Protein AF-A0A7S2XAU2-F1 (afdb_monomer_lite)

Sequence (157 aa):
NLWVPSNKCKVCNLAECSGNPLGTSLAESERHHHRSYPCHNMYDSEKSETSEKLVTNGKRTSFSIRYGSGACGGSVNRDTVKFGEFTVERQHMGETTQEPGTVFQTANFDGILGLAFKSIAVGGYPPVFESIVGQHGGKSGFKPQFAFYLGKGGADG

InterPro domains:
  IPR001461 Aspartic peptidase A1 [PTHR47966] (1-152)
  IPR021109 Aspartic peptidase domain superfamily [G3DSA:2.40.70.10] (1-157)
  IPR021109 Aspartic peptidase domain superfamily [SSF50630] (1-154)
  IPR033121 Peptidase family A1 domain [PF00026] (1-152)
  IPR033121 Peptidase family A1 domain [PS51767] (1-157)

Secondary structure (DSSP, 8-state):
-EEEEBTT-TTTS-GGGS--SS-----GGGTTS---PPPPP-B-TTS-TT-EE-EETTEEPEEEEE-SSBEEEEEEEEEEEEETTEEEEEEEEEEEEE--BHHHHT-SSS-EE--S-GGGSGGGPPPHHHHHHHHHTTSTT--S-------TT----

Radius of gyration: 18.45 Å; chains: 1; bounding box: 58×32×45 Å

Structure (mmCIF, N/CA/C/O backbone):
data_AF-A0A7S2XAU2-F1
#
_entry.id   AF-A0A7S2XAU2-F1
#
loop_
_atom_site.group_PDB
_atom_site.id
_atom_site.type_symbol
_atom_site.label_atom_id
_atom_site.label_alt_id
_atom_site.label_comp_id
_atom_site.label_asym_id
_atom_site.label_entity_id
_atom_site.label_seq_id
_atom_site.pdbx_PDB_ins_code
_atom_site.Cartn_x
_atom_site.Cartn_y
_atom_site.Cartn_z
_atom_site.occupancy
_atom_site.B_iso_or_equiv
_atom_site.auth_seq_id
_atom_site.auth_comp_id
_atom_site.auth_asym_id
_atom_site.auth_atom_id
_atom_site.pdbx_PDB_model_num
ATOM 1 N N . ASN A 1 1 ? -3.440 -5.750 -2.692 1.00 96.38 1 ASN A N 1
ATOM 2 C CA . ASN A 1 1 ? -2.638 -5.038 -1.665 1.00 96.38 1 ASN A CA 1
ATOM 3 C C . ASN A 1 1 ? -2.285 -3.644 -2.161 1.00 96.38 1 ASN A C 1
ATOM 5 O O . ASN A 1 1 ? -2.228 -3.475 -3.370 1.00 96.38 1 ASN A O 1
ATOM 9 N N . LEU A 1 2 ? -2.035 -2.692 -1.259 1.00 98.00 2 LEU A N 1
ATOM 10 C CA . LEU A 1 2 ? -1.335 -1.435 -1.555 1.00 98.00 2 LEU A CA 1
ATOM 11 C C . LEU A 1 2 ? 0.149 -1.613 -1.215 1.00 98.00 2 LEU A C 1
ATOM 13 O O . LEU A 1 2 ? 0.445 -2.122 -0.132 1.00 98.00 2 LEU A O 1
ATOM 17 N N . TRP A 1 3 ? 1.060 -1.213 -2.097 1.00 97.25 3 TRP A N 1
ATOM 18 C CA . TRP A 1 3 ? 2.489 -1.132 -1.789 1.00 97.25 3 TRP A CA 1
ATOM 19 C C . TRP A 1 3 ? 3.171 -0.008 -2.569 1.00 97.25 3 TRP A C 1
ATOM 21 O O . TRP A 1 3 ? 2.731 0.336 -3.664 1.00 97.25 3 TRP A O 1
ATOM 31 N N . VAL A 1 4 ? 4.235 0.536 -1.981 1.00 96.25 4 VAL A N 1
ATOM 32 C CA . VAL A 1 4 ? 5.085 1.598 -2.540 1.00 96.25 4 VAL A CA 1
ATOM 33 C C . VAL A 1 4 ? 6.548 1.364 -2.134 1.00 96.25 4 VAL A C 1
ATOM 35 O O . VAL A 1 4 ? 6.791 0.725 -1.095 1.00 96.25 4 VAL A O 1
ATOM 38 N N . PRO A 1 5 ? 7.511 1.889 -2.906 1.00 94.31 5 PRO A N 1
ATOM 39 C CA . PRO A 1 5 ? 8.926 1.705 -2.654 1.00 94.31 5 PRO A CA 1
ATOM 40 C C . PRO A 1 5 ? 9.401 2.528 -1.469 1.00 94.31 5 PRO A C 1
ATOM 42 O O . PRO A 1 5 ? 8.927 3.630 -1.212 1.00 94.31 5 PRO A O 1
ATOM 45 N N . SER A 1 6 ? 10.285 1.935 -0.669 1.00 94.19 6 SER A N 1
ATOM 46 C CA . SER A 1 6 ? 10.821 2.538 0.551 1.00 94.19 6 SER A CA 1
ATOM 47 C C . SER A 1 6 ? 12.094 3.321 0.273 1.00 94.19 6 SER A C 1
ATOM 49 O O . SER A 1 6 ? 12.962 2.857 -0.468 1.00 94.19 6 SER A O 1
ATOM 51 N N . ASN A 1 7 ? 12.314 4.406 1.015 1.00 90.88 7 ASN A N 1
ATOM 52 C CA . ASN A 1 7 ? 13.620 5.071 1.088 1.00 90.88 7 ASN A CA 1
ATOM 53 C C . ASN A 1 7 ? 14.733 4.158 1.646 1.00 90.88 7 ASN A C 1
ATOM 55 O O . ASN A 1 7 ? 15.918 4.430 1.467 1.00 90.88 7 ASN A O 1
ATOM 59 N N . LYS A 1 8 ? 14.366 3.048 2.299 1.00 90.00 8 LYS A N 1
ATOM 60 C CA . LYS A 1 8 ? 15.290 2.008 2.772 1.00 90.00 8 LYS A CA 1
ATOM 61 C C . LYS A 1 8 ? 15.681 1.028 1.662 1.00 90.00 8 LYS A C 1
ATOM 63 O O . LYS A 1 8 ? 16.568 0.198 1.878 1.00 90.00 8 LYS A O 1
ATOM 68 N N . CYS A 1 9 ? 15.038 1.081 0.492 1.00 84.31 9 CYS A N 1
ATOM 69 C CA . CYS A 1 9 ? 15.397 0.230 -0.630 1.00 84.31 9 CYS A CA 1
ATOM 70 C C . CYS A 1 9 ? 16.594 0.792 -1.402 1.00 84.31 9 CYS A C 1
ATOM 72 O O . CYS A 1 9 ? 16.466 1.693 -2.224 1.00 84.31 9 CYS A O 1
ATOM 74 N N . LYS A 1 10 ? 17.769 0.197 -1.192 1.00 72.75 10 LYS A N 1
ATOM 75 C CA . LYS A 1 10 ? 19.016 0.630 -1.848 1.00 72.75 10 LYS A CA 1
ATOM 76 C C . LYS A 1 10 ? 19.112 0.275 -3.336 1.00 72.75 10 LYS A C 1
ATOM 78 O O . LYS A 1 10 ? 20.006 0.771 -4.005 1.00 72.75 10 LYS A O 1
ATOM 83 N N . VAL A 1 11 ? 18.253 -0.623 -3.818 1.00 71.06 11 VAL A N 1
ATOM 84 C CA . VAL A 1 11 ? 18.307 -1.178 -5.184 1.00 71.06 11 VAL A CA 1
ATOM 85 C C . VAL A 1 11 ? 17.008 -0.990 -5.974 1.00 71.06 11 VAL A C 1
ATOM 87 O O . VAL A 1 11 ? 16.964 -1.369 -7.138 1.00 71.06 11 VAL A O 1
ATOM 90 N N . CYS A 1 12 ? 15.957 -0.434 -5.356 1.00 68.94 12 CYS A N 1
ATOM 91 C CA . CYS A 1 12 ? 14.689 -0.127 -6.034 1.00 68.94 12 CYS A CA 1
ATOM 92 C C . CYS A 1 12 ? 14.740 1.244 -6.719 1.00 68.94 12 CYS A C 1
ATOM 94 O O . CYS A 1 12 ? 14.023 1.458 -7.684 1.00 68.94 12 CYS A O 1
ATOM 96 N N . ASN A 1 13 ? 15.598 2.162 -6.247 1.00 64.56 13 ASN A N 1
ATOM 97 C CA . ASN A 1 13 ? 15.956 3.360 -7.004 1.00 64.56 13 ASN A CA 1
ATOM 98 C C . ASN A 1 13 ? 17.302 3.134 -7.679 1.00 64.56 13 ASN A C 1
ATOM 100 O O . ASN A 1 13 ? 18.243 2.657 -7.038 1.00 64.56 13 ASN A O 1
ATOM 104 N N . LEU A 1 14 ? 17.413 3.509 -8.948 1.00 61.03 14 LEU A N 1
ATOM 105 C CA . LEU A 1 14 ? 18.707 3.526 -9.611 1.00 61.03 14 LEU A CA 1
ATOM 106 C C . LEU A 1 14 ? 19.551 4.676 -9.052 1.00 61.03 14 LEU A C 1
ATOM 108 O O . LEU A 1 14 ? 19.040 5.742 -8.706 1.00 61.03 14 LEU A O 1
ATOM 112 N N . ALA A 1 15 ? 20.859 4.442 -8.938 1.00 49.53 15 ALA A N 1
ATOM 113 C CA . ALA A 1 15 ? 21.809 5.345 -8.282 1.00 49.53 15 ALA A CA 1
ATOM 114 C C . ALA A 1 15 ? 21.869 6.762 -8.896 1.00 49.53 15 ALA A C 1
ATOM 116 O O . ALA A 1 15 ? 22.382 7.682 -8.268 1.00 49.53 15 ALA A O 1
ATOM 117 N N . GLU A 1 16 ? 21.324 6.956 -10.097 1.00 48.50 16 GLU A N 1
ATOM 118 C CA . GLU A 1 16 ? 21.288 8.242 -10.803 1.00 48.50 16 GLU A CA 1
ATOM 119 C C . GLU A 1 16 ? 20.183 9.192 -10.296 1.00 48.50 16 GLU A C 1
ATOM 121 O O . GLU A 1 16 ? 20.184 10.372 -10.636 1.00 48.50 16 GLU A O 1
ATOM 126 N N . CYS A 1 17 ? 19.270 8.723 -9.436 1.00 54.59 17 CYS A N 1
ATOM 127 C CA . CYS A 1 17 ? 18.163 9.529 -8.905 1.00 54.59 17 CYS A CA 1
ATOM 128 C C . CYS A 1 17 ? 18.541 10.398 -7.695 1.00 54.59 17 CYS A C 1
ATOM 130 O O . CYS A 1 17 ? 17.812 11.323 -7.331 1.00 54.59 17 CYS A O 1
ATOM 132 N N . SER A 1 18 ? 19.690 10.133 -7.064 1.00 47.44 18 SER A N 1
ATOM 133 C CA . SER A 1 18 ? 20.282 11.037 -6.078 1.00 47.44 18 SER A CA 1
ATOM 134 C C . SER A 1 18 ? 21.042 12.131 -6.818 1.00 47.44 18 SER A C 1
ATOM 136 O O . SER A 1 18 ? 22.197 11.937 -7.191 1.00 47.44 18 SER A O 1
ATOM 138 N N . GLY A 1 19 ? 20.377 13.262 -7.060 1.00 41.97 19 GLY A N 1
ATOM 139 C CA . GLY A 1 19 ? 20.971 14.418 -7.721 1.00 41.97 19 GLY A CA 1
ATOM 140 C C . GLY A 1 19 ? 22.356 14.745 -7.163 1.00 41.97 19 GLY A C 1
ATOM 141 O O . GLY A 1 19 ? 22.500 15.106 -5.997 1.00 41.97 19 GLY A O 1
ATOM 142 N N . ASN A 1 20 ? 23.372 14.631 -8.012 1.00 33.44 20 ASN A N 1
ATOM 143 C CA . ASN A 1 20 ? 24.651 15.278 -7.785 1.00 33.44 20 ASN A CA 1
ATOM 144 C C . ASN A 1 20 ? 24.513 16.711 -8.340 1.00 33.44 20 ASN A C 1
ATOM 146 O O . ASN A 1 20 ? 24.309 16.853 -9.546 1.00 33.44 20 ASN A O 1
ATOM 150 N N . PRO A 1 21 ? 24.588 17.786 -7.527 1.00 37.44 21 PRO A N 1
ATO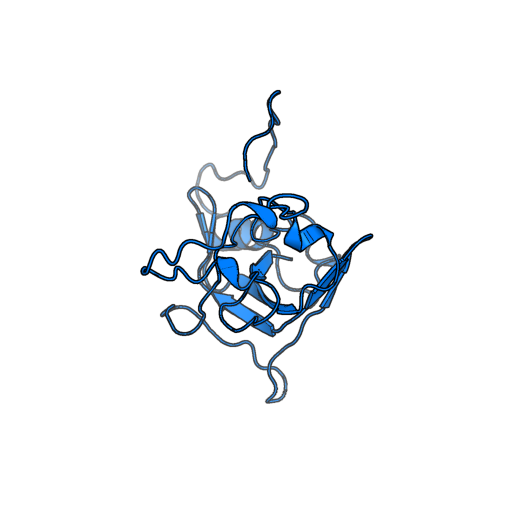M 151 C CA . PRO A 1 21 ? 24.487 19.163 -8.027 1.00 37.44 21 PRO A CA 1
ATOM 152 C C . PRO A 1 21 ? 25.739 19.625 -8.786 1.00 37.44 21 PRO A C 1
ATOM 154 O O . PRO A 1 21 ? 25.807 20.765 -9.236 1.00 37.44 21 PRO A O 1
ATOM 157 N N . LEU A 1 22 ? 26.757 18.775 -8.905 1.00 33.75 22 LEU A N 1
ATOM 158 C CA . LEU A 1 22 ? 27.991 19.087 -9.605 1.00 33.75 22 LEU A CA 1
ATOM 159 C C . LEU A 1 22 ? 27.968 18.405 -10.964 1.00 33.75 22 LEU A C 1
ATOM 161 O O . LEU A 1 22 ? 28.216 17.208 -11.084 1.00 33.75 22 LEU A O 1
ATOM 165 N N . GLY A 1 23 ? 27.675 19.205 -11.989 1.00 40.66 23 GLY A N 1
ATOM 166 C CA . GLY A 1 23 ? 27.949 18.846 -13.367 1.00 40.66 23 GLY A CA 1
ATOM 167 C C . GLY A 1 23 ? 29.427 18.507 -13.523 1.00 40.66 23 GLY A C 1
ATOM 168 O O . GLY A 1 23 ? 30.269 19.383 -13.692 1.00 40.66 23 GLY A O 1
ATOM 169 N N . THR A 1 24 ? 29.744 17.222 -13.483 1.00 32.88 24 THR A N 1
ATOM 170 C CA . THR A 1 24 ? 30.962 16.693 -14.077 1.00 32.88 24 THR A CA 1
ATOM 171 C C . THR A 1 24 ? 30.558 16.064 -15.394 1.00 32.88 24 THR A C 1
ATOM 173 O O . THR A 1 24 ? 29.922 15.014 -15.432 1.00 32.88 24 THR A O 1
ATOM 176 N N . SER A 1 25 ? 30.903 16.772 -16.467 1.00 40.25 25 SER A N 1
ATOM 177 C CA . SER A 1 25 ? 30.959 16.271 -17.834 1.00 40.25 25 SER A CA 1
ATOM 178 C C . SER A 1 25 ? 31.616 14.885 -17.833 1.00 40.25 25 SER A C 1
ATOM 180 O O . SER A 1 25 ? 32.827 14.776 -17.625 1.00 40.25 25 SER A O 1
ATOM 182 N N . LEU A 1 26 ? 30.831 13.836 -18.062 1.00 40.91 26 LEU A N 1
ATOM 183 C CA . LEU A 1 26 ? 31.365 12.580 -18.570 1.00 40.91 26 LEU A CA 1
ATOM 184 C C . LEU A 1 26 ? 31.447 12.698 -20.091 1.00 40.91 26 LEU A C 1
ATOM 186 O O . LEU A 1 26 ? 30.556 13.258 -20.735 1.00 40.91 26 LEU A O 1
ATOM 190 N N . ALA A 1 27 ? 32.577 12.253 -20.633 1.00 39.09 27 ALA A N 1
ATOM 191 C CA . ALA A 1 27 ? 32.945 12.429 -22.026 1.00 39.09 27 ALA A CA 1
ATOM 192 C C . ALA A 1 27 ? 31.882 11.850 -22.973 1.00 39.09 27 ALA A C 1
ATOM 194 O O . ALA A 1 27 ? 31.306 10.788 -22.744 1.00 39.09 27 ALA A O 1
ATOM 195 N N . GLU A 1 28 ? 31.660 12.549 -24.083 1.00 43.41 28 GLU A N 1
ATOM 196 C CA . GLU A 1 28 ? 30.625 12.273 -25.083 1.00 43.41 28 GLU A CA 1
ATOM 197 C C . GLU A 1 28 ? 30.683 10.878 -25.742 1.00 43.41 28 GLU A C 1
ATOM 199 O O . GLU A 1 28 ? 29.751 10.514 -26.465 1.00 43.41 28 GLU A O 1
ATOM 204 N N . SER A 1 29 ? 31.733 10.088 -25.490 1.00 40.00 29 SER A N 1
ATOM 205 C CA . SER A 1 29 ? 31.977 8.777 -26.100 1.00 40.00 29 SER A CA 1
ATOM 206 C C . SER A 1 29 ? 31.266 7.592 -25.433 1.00 40.00 29 SER A C 1
ATOM 208 O O . SER A 1 29 ? 31.286 6.506 -26.003 1.00 40.00 29 SER A O 1
ATOM 210 N N . GLU A 1 30 ? 30.614 7.757 -24.275 1.00 43.00 30 GLU A N 1
ATOM 211 C CA . GLU A 1 30 ? 29.902 6.655 -23.582 1.00 43.00 30 GLU A CA 1
ATOM 212 C C . GLU A 1 30 ? 28.373 6.652 -23.814 1.00 43.00 30 GLU A C 1
ATOM 214 O O . GLU A 1 30 ? 27.639 5.813 -23.293 1.00 43.00 30 GLU A O 1
ATOM 219 N N . ARG A 1 31 ? 27.859 7.550 -24.666 1.00 46.06 31 ARG A N 1
ATOM 220 C CA . ARG A 1 31 ? 26.416 7.783 -24.894 1.00 46.06 31 ARG A CA 1
ATOM 221 C C . ARG A 1 31 ? 25.678 6.713 -25.717 1.00 46.06 31 ARG A C 1
ATOM 223 O O . ARG A 1 31 ? 24.693 7.043 -26.377 1.00 46.06 31 ARG A O 1
ATOM 230 N N . HIS A 1 32 ? 26.110 5.451 -25.739 1.00 35.88 32 HIS A N 1
ATOM 231 C CA . HIS A 1 32 ? 25.458 4.452 -26.598 1.00 35.88 32 HIS A CA 1
ATOM 232 C C . HIS A 1 32 ? 24.515 3.452 -25.941 1.00 35.88 32 HIS A C 1
ATOM 234 O O . HIS A 1 32 ? 23.703 2.931 -26.693 1.00 35.88 32 HIS A O 1
ATOM 240 N N . HIS A 1 33 ? 24.456 3.263 -24.616 1.00 39.66 33 HIS A N 1
ATOM 241 C CA . HIS A 1 33 ? 23.498 2.315 -23.997 1.00 39.66 33 HIS A CA 1
ATOM 242 C C . HIS A 1 33 ? 22.885 2.773 -22.648 1.00 39.66 33 HIS A C 1
ATOM 244 O O . HIS A 1 33 ? 22.460 1.940 -21.851 1.00 39.66 33 HIS A O 1
ATOM 250 N N . HIS A 1 34 ? 22.762 4.076 -22.374 1.00 43.84 34 HIS A N 1
ATOM 251 C CA . HIS A 1 34 ? 22.042 4.537 -21.176 1.00 43.84 34 HIS A CA 1
ATOM 252 C C . HIS A 1 34 ? 20.536 4.633 -21.449 1.00 43.84 34 HIS A C 1
ATOM 254 O O . HIS A 1 34 ? 20.023 5.663 -21.884 1.00 43.84 34 HIS A O 1
ATOM 260 N N . ARG A 1 35 ? 19.804 3.542 -21.190 1.00 46.53 35 ARG A N 1
ATOM 261 C CA . ARG A 1 35 ? 18.364 3.640 -20.916 1.00 46.53 35 ARG A CA 1
ATOM 262 C C . ARG A 1 35 ? 18.225 4.465 -19.636 1.00 46.53 35 ARG A C 1
ATOM 264 O O . ARG A 1 35 ? 18.537 3.964 -18.562 1.00 46.53 35 ARG A O 1
ATOM 271 N N . SER A 1 36 ? 17.815 5.725 -19.760 1.00 58.88 36 SER A N 1
ATOM 272 C CA . SER A 1 36 ? 17.402 6.522 -18.606 1.00 58.88 36 SER A CA 1
ATOM 273 C C . SER A 1 36 ? 16.124 5.889 -18.066 1.00 58.88 36 SER A C 1
ATOM 275 O O . SER A 1 36 ? 15.105 5.841 -18.755 1.00 58.88 36 SER A O 1
ATOM 277 N N . TYR A 1 37 ? 16.227 5.284 -16.892 1.00 65.88 37 TYR A N 1
ATOM 278 C CA . TYR A 1 37 ? 15.089 4.723 -16.182 1.00 65.88 37 TYR A CA 1
ATOM 279 C C . TYR A 1 37 ? 14.422 5.828 -15.348 1.00 65.88 37 TYR A C 1
ATOM 281 O O . TYR A 1 37 ? 15.124 6.726 -14.872 1.00 65.88 37 TYR A O 1
ATOM 289 N N . PRO A 1 38 ? 13.094 5.790 -15.171 1.00 71.12 38 PRO A N 1
ATOM 290 C CA . PRO A 1 38 ? 12.390 6.762 -14.345 1.00 71.12 38 PRO A CA 1
ATOM 291 C C . PRO A 1 38 ? 12.817 6.656 -12.874 1.00 71.12 38 PRO A C 1
ATOM 293 O O . PRO A 1 38 ? 13.104 5.576 -12.360 1.00 71.12 38 PRO A O 1
ATOM 296 N N . CYS A 1 39 ? 12.865 7.802 -12.197 1.00 80.88 39 CYS A N 1
ATOM 297 C CA . CYS A 1 39 ? 13.108 7.862 -10.761 1.00 80.88 39 CYS A CA 1
ATOM 298 C C . CYS A 1 39 ? 11.799 7.705 -9.999 1.00 80.88 39 CYS A C 1
ATOM 300 O O . CYS A 1 39 ? 10.847 8.437 -10.264 1.00 80.88 39 CYS A O 1
ATOM 302 N N . HIS A 1 40 ? 11.789 6.811 -9.014 1.00 84.31 40 HIS A N 1
ATOM 303 C CA . HIS A 1 40 ? 10.603 6.555 -8.205 1.00 84.31 40 HIS A CA 1
ATOM 304 C C . HIS A 1 40 ? 10.537 7.433 -6.957 1.00 84.31 40 HIS A C 1
ATOM 306 O O . HIS A 1 40 ? 11.556 7.697 -6.302 1.00 84.31 40 HIS A O 1
ATOM 312 N N . ASN A 1 41 ? 9.322 7.824 -6.577 1.00 89.75 41 ASN A N 1
ATOM 313 C CA . ASN A 1 41 ? 9.058 8.424 -5.276 1.00 89.75 41 ASN A CA 1
ATOM 314 C C . ASN A 1 41 ? 9.127 7.362 -4.183 1.00 89.75 41 ASN A C 1
ATOM 316 O O . ASN A 1 41 ? 8.450 6.339 -4.234 1.00 89.75 41 ASN A O 1
ATOM 320 N N . MET A 1 42 ? 9.915 7.647 -3.149 1.00 92.00 42 MET A N 1
ATOM 321 C CA . MET A 1 42 ? 10.191 6.706 -2.071 1.00 92.00 42 MET A CA 1
ATOM 322 C C . MET A 1 42 ? 9.466 7.103 -0.785 1.00 92.00 42 MET A C 1
ATOM 324 O O . MET A 1 42 ? 9.652 8.204 -0.265 1.00 92.00 42 MET A O 1
ATOM 328 N N . TYR A 1 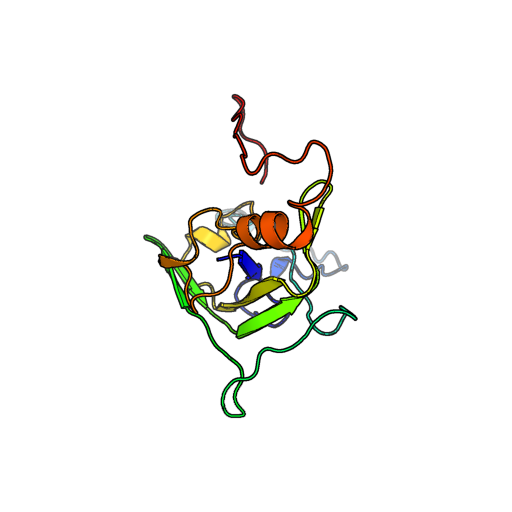43 ? 8.677 6.184 -0.236 1.00 95.69 43 TYR A N 1
ATOM 329 C CA . TYR A 1 43 ? 8.030 6.327 1.060 1.00 95.69 43 TYR A CA 1
ATOM 330 C C . TYR A 1 43 ? 9.058 6.274 2.194 1.00 95.69 43 TYR A C 1
ATOM 332 O O . TYR A 1 43 ? 9.869 5.349 2.285 1.00 95.69 43 TYR A O 1
ATOM 340 N N . ASP A 1 44 ? 8.990 7.265 3.081 1.00 95.06 44 ASP A N 1
ATOM 341 C CA . ASP A 1 44 ? 9.807 7.370 4.284 1.00 95.06 44 ASP A CA 1
ATOM 342 C C . ASP A 1 44 ? 8.908 7.308 5.521 1.00 95.06 44 ASP A C 1
ATOM 344 O O . ASP A 1 44 ? 8.325 8.306 5.951 1.00 95.06 44 ASP A O 1
ATOM 348 N N . SER A 1 45 ? 8.808 6.112 6.102 1.00 94.62 45 SER A N 1
ATOM 349 C CA . SER A 1 45 ? 7.962 5.861 7.270 1.00 94.62 45 SER A CA 1
ATOM 350 C C . SER A 1 45 ? 8.325 6.707 8.493 1.00 94.62 45 SER A C 1
ATOM 352 O O . SER A 1 45 ? 7.530 6.774 9.421 1.00 94.62 45 SER A O 1
ATOM 354 N N . GLU A 1 46 ? 9.551 7.237 8.558 1.00 95.31 46 GLU A N 1
ATOM 355 C CA . GLU A 1 46 ? 10.061 7.989 9.713 1.00 95.31 46 GLU A CA 1
ATOM 356 C C . GLU A 1 46 ? 9.670 9.470 9.656 1.00 95.31 46 GLU A C 1
ATOM 358 O O . GLU A 1 46 ? 9.716 10.153 10.675 1.00 95.31 46 GLU A O 1
ATOM 363 N N . LYS A 1 47 ? 9.232 9.953 8.486 1.00 97.12 47 LYS A N 1
ATOM 364 C CA . LYS A 1 47 ? 8.721 11.319 8.289 1.00 97.12 47 LYS A CA 1
ATOM 365 C C . LYS A 1 47 ? 7.207 11.441 8.461 1.00 97.12 47 LYS A C 1
ATOM 367 O O . LYS A 1 47 ? 6.691 12.553 8.437 1.00 97.12 47 LYS A O 1
ATOM 372 N N . SER A 1 48 ? 6.496 10.324 8.590 1.00 97.62 48 SER A N 1
ATOM 373 C CA . SER A 1 48 ? 5.044 10.309 8.769 1.00 97.62 48 SER A CA 1
ATOM 374 C C . SER A 1 48 ? 4.685 10.187 10.246 1.00 97.62 48 SER A C 1
ATOM 376 O O . SER A 1 48 ? 5.060 9.222 10.909 1.00 97.62 48 SER A O 1
ATOM 378 N N . GLU A 1 49 ? 3.910 11.145 10.749 1.00 98.06 49 GLU A N 1
ATOM 379 C CA . GLU A 1 49 ? 3.409 11.142 12.128 1.00 98.06 49 GLU A CA 1
ATOM 380 C C . GLU A 1 49 ? 2.331 10.069 12.364 1.00 98.06 49 GLU A C 1
ATOM 382 O O . GLU A 1 49 ? 2.131 9.633 13.496 1.00 98.06 49 GLU A O 1
ATOM 387 N N . THR A 1 50 ? 1.646 9.614 11.306 1.00 98.31 50 THR A N 1
ATOM 388 C CA . THR A 1 50 ? 0.584 8.594 11.390 1.00 98.31 50 THR A CA 1
ATOM 389 C C . THR A 1 50 ? 1.062 7.178 11.068 1.00 98.31 50 THR A C 1
ATOM 391 O O . THR A 1 50 ? 0.279 6.227 11.150 1.00 98.31 50 THR A O 1
ATOM 394 N N . SER A 1 51 ? 2.343 7.027 10.729 1.00 97.75 51 SER A N 1
ATOM 395 C CA . SER A 1 51 ? 2.968 5.747 10.411 1.00 97.75 51 SER A CA 1
ATOM 396 C C . SER A 1 51 ? 3.091 4.855 11.645 1.00 97.75 51 SER A C 1
ATOM 398 O O . SER A 1 51 ? 3.668 5.215 12.670 1.00 97.75 51 SER A O 1
ATOM 400 N N . GLU A 1 52 ? 2.589 3.629 11.524 1.00 97.88 52 GLU A N 1
ATOM 401 C CA . GLU A 1 52 ? 2.691 2.577 12.525 1.00 97.88 52 GLU A CA 1
ATOM 402 C C . GLU A 1 52 ? 3.327 1.329 11.904 1.00 97.88 52 GLU A C 1
ATOM 404 O O . GLU A 1 52 ? 2.798 0.692 10.985 1.00 97.88 52 GLU A O 1
ATOM 409 N N . LYS A 1 53 ? 4.464 0.913 12.466 1.00 97.06 53 LYS A N 1
ATOM 410 C CA . LYS A 1 53 ? 5.113 -0.351 12.115 1.00 97.06 53 LYS A CA 1
ATOM 411 C C . LYS A 1 53 ? 4.246 -1.516 12.592 1.00 97.06 53 LYS A C 1
ATOM 413 O O . LYS A 1 53 ? 4.155 -1.771 13.788 1.00 97.06 53 LYS A O 1
ATOM 418 N N . LEU A 1 54 ? 3.691 -2.304 11.670 1.00 96.94 54 LEU A N 1
ATOM 419 C CA . LEU A 1 54 ? 2.977 -3.524 12.041 1.00 96.94 54 LEU A CA 1
ATOM 420 C C . LEU A 1 54 ? 3.939 -4.593 12.588 1.00 96.94 54 LEU A C 1
ATOM 422 O O . LEU A 1 54 ? 4.843 -5.071 11.887 1.00 96.94 54 LEU A O 1
ATOM 426 N N . VAL A 1 55 ? 3.723 -4.987 13.841 1.00 96.12 55 VAL A N 1
ATOM 427 C CA . VAL A 1 55 ? 4.494 -6.011 14.552 1.00 96.12 55 VAL A CA 1
ATOM 428 C C . VAL A 1 55 ? 3.557 -7.137 14.973 1.00 96.12 55 VAL A C 1
ATOM 430 O O . VAL A 1 55 ? 2.541 -6.895 15.614 1.00 96.12 55 VAL A O 1
ATOM 433 N N . THR A 1 56 ? 3.916 -8.371 14.630 1.00 92.38 56 THR A N 1
ATOM 434 C CA . THR A 1 56 ? 3.185 -9.581 15.024 1.00 92.38 56 THR A CA 1
ATOM 435 C C . THR A 1 56 ? 4.152 -10.494 15.767 1.00 92.38 56 THR A C 1
ATOM 437 O O . THR A 1 56 ? 5.252 -10.748 15.277 1.00 92.38 56 THR A O 1
ATOM 440 N N . ASN A 1 57 ? 3.778 -10.970 16.959 1.00 93.56 57 ASN A N 1
ATOM 441 C CA . ASN A 1 57 ? 4.625 -11.832 17.799 1.00 93.56 57 ASN A CA 1
ATOM 442 C C . ASN A 1 57 ? 6.043 -11.261 18.021 1.00 93.56 57 ASN A C 1
ATOM 444 O O . ASN A 1 57 ? 7.042 -11.971 17.909 1.00 93.56 57 ASN A O 1
ATOM 448 N N . GLY A 1 58 ? 6.134 -9.950 18.269 1.00 94.06 58 GLY A N 1
ATOM 449 C CA . GLY A 1 58 ? 7.401 -9.253 18.517 1.00 94.06 58 GLY A CA 1
ATOM 450 C C . GLY A 1 58 ? 8.296 -9.050 17.287 1.00 94.06 58 GLY A C 1
ATOM 451 O O . GLY A 1 58 ? 9.425 -8.593 17.439 1.00 94.06 58 GLY A O 1
ATOM 452 N N . LYS A 1 59 ? 7.831 -9.364 16.069 1.00 95.06 59 LYS A N 1
ATOM 453 C CA . LYS A 1 59 ? 8.604 -9.200 14.825 1.00 95.06 59 LYS A CA 1
ATOM 454 C C . LYS A 1 59 ? 7.891 -8.312 13.812 1.00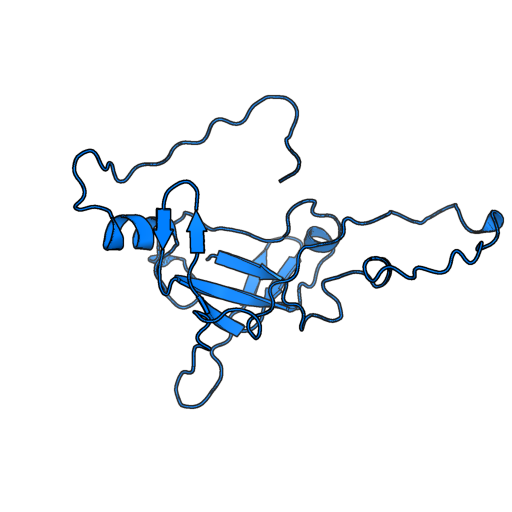 95.06 59 LYS A C 1
ATOM 456 O O . LYS A 1 59 ? 6.663 -8.288 13.748 1.00 95.06 59 LYS A O 1
ATOM 461 N N . ARG A 1 60 ? 8.667 -7.601 12.985 1.00 95.25 60 ARG A N 1
ATOM 462 C CA . ARG A 1 60 ? 8.131 -6.846 11.842 1.00 95.25 60 ARG A CA 1
ATOM 463 C C . ARG A 1 60 ? 7.384 -7.792 10.911 1.00 95.25 60 ARG A C 1
ATOM 465 O O . ARG A 1 60 ? 7.911 -8.833 10.528 1.00 95.25 60 ARG A O 1
ATOM 472 N N . THR A 1 61 ? 6.158 -7.419 10.567 1.00 97.38 61 THR A N 1
ATOM 473 C CA . THR A 1 61 ? 5.334 -8.209 9.652 1.00 97.38 61 THR A CA 1
ATOM 474 C C . THR A 1 61 ? 5.858 -8.012 8.237 1.00 97.38 61 THR A C 1
ATOM 476 O O . THR A 1 61 ? 5.934 -6.875 7.775 1.00 97.38 61 THR A O 1
ATOM 479 N N . SER A 1 62 ? 6.238 -9.093 7.561 1.00 96.00 62 SER A N 1
ATOM 480 C CA . SER A 1 62 ? 6.720 -9.056 6.181 1.00 96.00 62 SER A CA 1
ATOM 481 C C . SER A 1 62 ? 5.615 -9.392 5.184 1.00 96.00 62 SER A C 1
ATOM 483 O O . SER A 1 62 ? 4.596 -9.991 5.527 1.00 96.00 62 SER A O 1
ATOM 485 N N . PHE A 1 63 ? 5.828 -9.008 3.929 1.00 95.88 63 PHE A N 1
ATOM 486 C CA . PHE A 1 63 ? 5.008 -9.448 2.805 1.00 95.88 63 PHE A CA 1
ATOM 487 C C . PHE A 1 63 ? 5.894 -9.728 1.588 1.00 95.88 63 PHE A C 1
ATOM 489 O O . PHE A 1 63 ? 6.998 -9.193 1.467 1.00 95.88 63 PHE A O 1
ATOM 496 N N . SER A 1 64 ? 5.396 -10.568 0.685 1.00 96.00 64 SER A N 1
ATOM 497 C CA . SER A 1 64 ? 6.006 -10.822 -0.617 1.00 96.00 64 SER A CA 1
ATOM 498 C C . SER A 1 64 ? 4.907 -11.109 -1.631 1.00 96.00 64 SER A C 1
ATOM 500 O O . SER A 1 64 ? 3.970 -11.853 -1.337 1.00 96.00 64 SER A O 1
ATOM 502 N N . ILE A 1 65 ? 5.006 -10.498 -2.808 1.00 94.75 65 ILE A N 1
ATOM 503 C CA . ILE A 1 65 ? 4.074 -10.680 -3.919 1.00 94.75 65 ILE A CA 1
ATOM 504 C C . ILE A 1 65 ? 4.891 -10.992 -5.166 1.00 94.75 65 ILE A C 1
ATOM 506 O O . ILE A 1 65 ? 5.834 -10.273 -5.492 1.00 94.75 65 ILE A O 1
ATOM 510 N N . ARG A 1 66 ? 4.516 -12.058 -5.875 1.00 92.88 66 ARG A N 1
ATOM 511 C CA . ARG A 1 66 ? 5.089 -12.408 -7.176 1.00 92.88 66 ARG A CA 1
ATOM 512 C C . ARG A 1 66 ? 4.160 -11.944 -8.289 1.00 92.88 66 ARG A C 1
ATOM 514 O O . ARG A 1 66 ? 2.975 -12.263 -8.282 1.00 92.88 66 ARG A O 1
ATOM 521 N N . TYR A 1 67 ? 4.734 -11.236 -9.245 1.00 86.81 67 TYR A N 1
ATOM 522 C CA . TYR A 1 67 ? 4.148 -10.887 -10.532 1.00 86.81 67 TYR A CA 1
ATOM 523 C C . TYR A 1 67 ? 4.855 -11.702 -11.623 1.00 86.81 67 TYR A C 1
ATOM 525 O O . TYR A 1 67 ? 5.869 -12.347 -11.365 1.00 86.81 67 TYR A O 1
ATOM 533 N N . GLY A 1 68 ? 4.323 -11.715 -12.847 1.00 85.62 68 GLY A N 1
ATOM 534 C CA . GLY A 1 68 ? 4.882 -12.548 -13.921 1.00 85.62 68 GLY A CA 1
ATOM 535 C C . GLY A 1 68 ? 6.380 -12.309 -14.154 1.00 85.62 68 GLY A C 1
ATOM 536 O O . GLY A 1 68 ? 7.176 -13.238 -14.067 1.00 85.62 68 GLY A O 1
ATOM 537 N N . SER A 1 69 ? 6.767 -11.056 -14.401 1.00 81.19 69 SER A N 1
ATOM 538 C CA . SER A 1 69 ? 8.143 -10.646 -14.729 1.00 81.19 69 SER A CA 1
ATOM 539 C C . SER A 1 69 ? 8.918 -10.017 -13.562 1.00 81.19 69 SER A C 1
ATOM 541 O O . SER A 1 69 ? 10.032 -9.528 -13.753 1.00 81.19 69 SER A O 1
ATOM 543 N N . GLY A 1 70 ? 8.355 -10.014 -12.354 1.00 86.44 70 GLY A N 1
ATOM 544 C CA . GLY A 1 70 ? 8.985 -9.398 -11.189 1.00 86.44 70 GLY A CA 1
ATOM 545 C C . GLY A 1 70 ? 8.313 -9.784 -9.882 1.00 86.44 70 GLY A C 1
ATOM 546 O O . GLY A 1 70 ? 7.320 -10.500 -9.854 1.00 86.44 70 GLY A O 1
ATOM 547 N N . ALA A 1 71 ? 8.843 -9.318 -8.767 1.00 90.62 71 ALA A N 1
ATOM 548 C CA . ALA A 1 71 ? 8.218 -9.474 -7.463 1.00 90.62 71 ALA A CA 1
ATOM 549 C C . ALA A 1 71 ? 8.483 -8.234 -6.621 1.00 90.62 71 ALA A C 1
ATOM 551 O O . ALA A 1 71 ? 9.411 -7.485 -6.899 1.00 90.62 71 ALA A O 1
ATOM 552 N N . CYS A 1 72 ? 7.679 -8.034 -5.585 1.00 92.75 72 CYS A N 1
ATOM 553 C CA . CYS A 1 72 ? 7.951 -7.030 -4.570 1.00 92.75 72 CYS A CA 1
ATOM 554 C C . CYS A 1 72 ? 7.884 -7.660 -3.178 1.00 92.75 72 CYS A C 1
ATOM 556 O O . CYS A 1 72 ? 7.162 -8.636 -2.939 1.00 92.75 72 CYS A O 1
ATOM 558 N N . GLY A 1 73 ? 8.675 -7.135 -2.253 1.00 95.00 73 GLY A N 1
ATOM 559 C CA . GLY A 1 73 ? 8.732 -7.628 -0.888 1.00 95.00 73 GLY A CA 1
ATOM 560 C C . GLY A 1 73 ? 9.316 -6.605 0.069 1.00 95.00 73 GLY A C 1
ATOM 561 O O . GLY A 1 73 ? 10.079 -5.716 -0.309 1.00 95.00 73 GLY A O 1
ATOM 562 N N . GLY A 1 74 ? 8.938 -6.736 1.333 1.00 95.50 74 GLY A N 1
ATOM 563 C CA . GLY A 1 74 ? 9.348 -5.804 2.370 1.00 95.50 74 GLY A CA 1
ATOM 564 C C . GLY A 1 74 ? 8.547 -6.000 3.644 1.00 95.50 74 GLY A C 1
ATOM 565 O O . GLY A 1 74 ? 8.234 -7.130 4.028 1.00 95.50 74 GLY A O 1
ATOM 566 N N . SER A 1 75 ? 8.227 -4.894 4.308 1.00 96.50 75 SER A N 1
ATOM 567 C CA . SER A 1 75 ? 7.485 -4.899 5.570 1.00 96.50 75 SER A CA 1
ATOM 568 C C . SER A 1 75 ? 6.116 -4.246 5.429 1.00 96.50 75 SER A C 1
ATOM 570 O O . SER A 1 75 ? 5.904 -3.398 4.571 1.00 96.50 75 SER A O 1
ATOM 572 N N . VAL A 1 76 ? 5.185 -4.623 6.296 1.00 97.75 76 VAL A N 1
ATOM 573 C CA . VAL A 1 76 ? 3.856 -4.015 6.371 1.00 97.75 76 VAL A CA 1
ATOM 574 C C . VAL A 1 76 ? 3.869 -2.877 7.390 1.00 97.75 76 VAL A C 1
ATOM 576 O O . VAL A 1 76 ? 4.339 -3.041 8.522 1.00 97.75 76 VAL A O 1
ATOM 579 N N . ASN A 1 77 ? 3.317 -1.734 6.998 1.00 97.31 77 ASN A N 1
ATOM 580 C CA . ASN A 1 77 ? 2.994 -0.607 7.871 1.00 97.31 77 ASN A CA 1
ATOM 581 C C . ASN A 1 77 ? 1.490 -0.343 7.839 1.00 97.31 77 ASN A C 1
ATOM 583 O O . ASN A 1 77 ? 0.785 -0.821 6.947 1.00 97.31 77 ASN A O 1
ATOM 587 N N . ARG A 1 78 ? 1.008 0.421 8.813 1.00 98.31 78 ARG A N 1
ATOM 588 C CA . ARG A 1 78 ? -0.246 1.162 8.706 1.00 98.31 78 ARG A CA 1
ATOM 589 C C . ARG A 1 78 ? 0.088 2.635 8.609 1.00 98.31 78 ARG A C 1
ATOM 591 O O . ARG A 1 78 ? 0.948 3.098 9.344 1.00 98.31 78 ARG A O 1
ATOM 598 N N . ASP A 1 79 ? -0.590 3.347 7.732 1.00 98.62 79 ASP A N 1
ATOM 599 C CA . ASP A 1 79 ? -0.472 4.798 7.652 1.00 98.62 79 ASP A CA 1
ATOM 600 C C . ASP A 1 79 ? -1.793 5.397 7.158 1.00 98.62 79 ASP A C 1
ATOM 602 O O . ASP A 1 79 ? -2.724 4.670 6.789 1.00 98.62 79 ASP A O 1
ATOM 606 N N . THR A 1 80 ? -1.891 6.718 7.173 1.00 98.56 80 THR A N 1
ATOM 607 C CA . THR A 1 80 ? -3.001 7.444 6.567 1.00 98.56 80 THR A CA 1
ATOM 608 C C . THR A 1 80 ? -2.785 7.536 5.063 1.00 98.56 80 THR A C 1
ATOM 610 O O . THR A 1 80 ? -1.773 8.052 4.595 1.00 98.56 80 THR A O 1
ATOM 613 N N . VAL A 1 81 ? -3.754 7.055 4.287 1.00 98.25 81 VAL A N 1
ATOM 614 C CA . VAL A 1 81 ? -3.713 7.077 2.822 1.00 98.25 81 VAL A CA 1
ATOM 615 C C . VAL A 1 81 ? -4.799 8.002 2.307 1.00 98.25 81 VAL A C 1
ATOM 617 O O . VAL A 1 81 ? -5.981 7.805 2.584 1.00 98.25 81 VAL A O 1
ATOM 620 N N . LYS A 1 82 ? -4.406 8.991 1.506 1.00 97.62 82 LYS A N 1
ATOM 621 C CA . LYS A 1 82 ? -5.346 9.823 0.758 1.00 97.62 82 LYS A CA 1
ATOM 622 C C . LYS A 1 82 ? -5.557 9.237 -0.636 1.00 97.62 82 LYS A C 1
ATOM 624 O O . LYS A 1 82 ? -4.600 9.079 -1.388 1.00 97.62 82 LYS A O 1
ATOM 629 N N . PHE A 1 83 ? -6.804 8.941 -0.990 1.00 95.12 83 PHE A N 1
ATOM 630 C CA . PHE A 1 83 ? -7.191 8.441 -2.307 1.00 95.12 83 PHE A CA 1
ATOM 631 C C . PHE A 1 83 ? -8.399 9.223 -2.829 1.00 95.12 83 PHE A C 1
ATOM 633 O O . PHE A 1 83 ? -9.518 9.079 -2.332 1.00 95.12 83 PHE A O 1
ATOM 640 N N . GLY A 1 84 ? -8.160 10.089 -3.819 1.00 93.00 84 GLY A N 1
ATOM 641 C CA . GLY A 1 84 ? -9.152 11.065 -4.268 1.00 93.00 84 GLY A CA 1
ATOM 642 C C . GLY A 1 84 ? -9.555 12.008 -3.129 1.00 93.00 84 GLY A C 1
ATOM 643 O O . GLY A 1 84 ? -8.707 12.666 -2.522 1.00 93.00 84 GLY A O 1
ATOM 644 N N . GLU A 1 85 ? -10.853 12.059 -2.835 1.00 93.75 85 GLU A N 1
ATOM 645 C CA . GLU A 1 85 ? -11.425 12.838 -1.727 1.00 93.75 85 GLU A CA 1
ATOM 646 C C . GLU A 1 85 ? -11.404 12.107 -0.374 1.00 93.75 85 GLU A C 1
ATOM 648 O O . GLU A 1 85 ? -11.696 12.709 0.660 1.00 93.75 85 GLU A O 1
ATOM 653 N N . PHE A 1 86 ? -11.065 10.817 -0.361 1.00 96.75 86 PHE A N 1
ATOM 654 C CA . PHE A 1 86 ? -11.109 9.999 0.844 1.00 96.75 86 PHE A CA 1
ATOM 655 C C . PHE A 1 86 ? -9.763 10.001 1.564 1.00 96.75 86 PHE A C 1
ATOM 657 O O . PHE A 1 86 ? -8.717 9.775 0.954 1.00 96.75 86 PHE A O 1
ATOM 664 N N . THR A 1 87 ? -9.809 10.195 2.879 1.00 98.06 87 THR A N 1
ATOM 665 C CA . THR A 1 87 ? -8.672 10.003 3.782 1.00 98.06 87 THR A CA 1
ATOM 666 C C . THR A 1 87 ? -8.943 8.751 4.597 1.00 98.06 87 THR A C 1
ATOM 668 O O . THR A 1 87 ? -9.841 8.741 5.433 1.00 98.06 87 THR A O 1
ATOM 671 N N . VAL A 1 88 ? -8.180 7.695 4.329 1.00 98.19 88 VAL A N 1
ATOM 672 C CA . VAL A 1 88 ? -8.304 6.396 4.986 1.00 98.19 88 VAL A CA 1
ATOM 673 C C . VAL A 1 88 ? -7.238 6.287 6.058 1.00 98.19 88 VAL A C 1
ATOM 675 O O . VAL A 1 88 ? -6.047 6.215 5.759 1.00 98.19 88 VAL A O 1
ATOM 678 N N . GLU A 1 89 ? -7.658 6.239 7.311 1.00 98.44 89 GLU A N 1
ATOM 679 C CA . GLU A 1 89 ? -6.737 6.089 8.429 1.00 98.44 89 GLU A CA 1
ATOM 680 C C . GLU A 1 89 ? -6.315 4.628 8.601 1.00 98.44 89 GLU A C 1
AT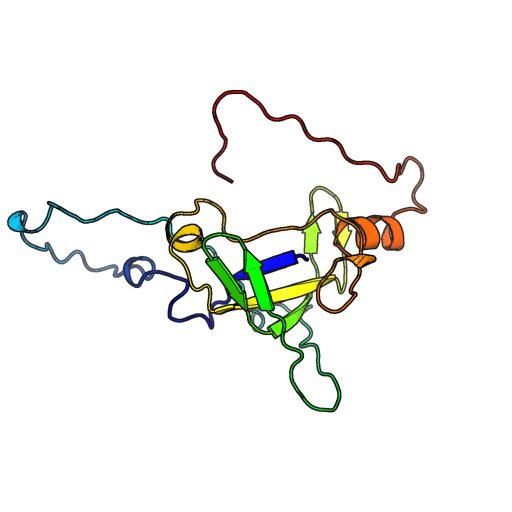OM 682 O O . GLU A 1 89 ? -7.094 3.699 8.357 1.00 98.44 89 GLU A O 1
ATOM 687 N N . ARG A 1 90 ? -5.085 4.424 9.090 1.00 98.06 90 ARG A N 1
ATOM 688 C CA . ARG A 1 90 ? -4.550 3.113 9.497 1.00 98.06 90 ARG A CA 1
ATOM 689 C C . ARG A 1 90 ? -4.593 2.047 8.389 1.00 98.06 90 ARG A C 1
ATOM 691 O O . ARG A 1 90 ? -4.705 0.855 8.690 1.00 98.06 90 ARG A O 1
ATOM 698 N N . GLN A 1 91 ? -4.487 2.449 7.124 1.00 98.56 91 GLN A N 1
ATOM 699 C CA . GLN A 1 91 ? -4.497 1.543 5.981 1.00 98.56 91 GLN A CA 1
ATOM 700 C C . GLN A 1 91 ? -3.226 0.694 5.963 1.00 98.56 91 GLN A C 1
ATOM 702 O O . GLN A 1 91 ? -2.114 1.217 5.948 1.00 98.56 91 GLN A O 1
ATOM 707 N N . HIS A 1 92 ? -3.381 -0.630 5.901 1.00 98.31 92 HIS A N 1
ATOM 708 C CA . HIS A 1 92 ? -2.251 -1.534 5.711 1.00 98.31 92 HIS A CA 1
ATOM 709 C C . HIS A 1 92 ? -1.642 -1.355 4.324 1.00 98.31 92 HIS A C 1
ATOM 711 O O . HIS A 1 92 ? -2.333 -1.477 3.307 1.00 98.31 92 HIS A O 1
ATOM 717 N N . MET A 1 93 ? -0.336 -1.131 4.293 1.00 97.81 93 MET A N 1
ATOM 718 C CA . MET A 1 93 ? 0.438 -0.950 3.075 1.00 97.81 93 MET A CA 1
ATOM 719 C C . MET A 1 93 ? 1.784 -1.661 3.174 1.00 97.81 93 MET A C 1
ATOM 721 O O . MET A 1 93 ? 2.368 -1.795 4.251 1.00 97.81 93 MET A O 1
ATOM 725 N N . GLY A 1 94 ? 2.262 -2.135 2.031 1.00 97.62 94 GLY A N 1
ATOM 726 C CA . GLY A 1 94 ? 3.602 -2.667 1.881 1.00 97.62 94 GLY A CA 1
ATOM 727 C C . GLY A 1 94 ? 4.615 -1.553 1.646 1.00 97.62 94 GLY A C 1
ATOM 728 O O . GLY A 1 94 ? 4.494 -0.806 0.683 1.00 97.62 94 GLY A O 1
ATOM 729 N N . GLU A 1 95 ? 5.622 -1.474 2.504 1.00 96.25 95 GLU A N 1
ATOM 730 C CA . GLU A 1 95 ? 6.843 -0.703 2.287 1.00 96.25 95 GLU A CA 1
ATOM 731 C C . GLU A 1 95 ? 7.888 -1.665 1.700 1.00 96.25 95 GLU A C 1
ATOM 733 O O . GLU A 1 95 ? 8.400 -2.540 2.415 1.00 96.25 95 GLU A O 1
ATOM 738 N N . THR A 1 96 ? 8.145 -1.583 0.390 1.00 95.06 96 THR A N 1
ATOM 739 C CA . THR A 1 96 ? 9.033 -2.529 -0.307 1.00 95.06 96 THR A CA 1
ATOM 740 C C . THR A 1 96 ? 10.499 -2.147 -0.113 1.00 95.06 96 THR A C 1
ATOM 742 O O . THR A 1 96 ? 10.905 -0.993 -0.232 1.00 95.06 96 THR A O 1
ATOM 745 N N . THR A 1 97 ? 11.323 -3.145 0.201 1.00 92.12 97 THR A N 1
ATOM 746 C CA . THR A 1 97 ? 12.791 -3.025 0.251 1.00 92.12 97 THR A CA 1
ATOM 747 C C . THR A 1 97 ? 13.479 -3.909 -0.784 1.00 92.12 97 THR A C 1
ATOM 749 O O . THR A 1 97 ? 14.706 -3.924 -0.868 1.00 92.12 97 THR A O 1
ATOM 752 N N . GLN A 1 98 ? 12.691 -4.671 -1.544 1.00 88.88 98 GLN A N 1
ATOM 753 C CA . GLN A 1 98 ? 13.133 -5.594 -2.578 1.00 88.88 98 GLN A CA 1
ATOM 754 C C . GLN A 1 98 ? 12.108 -5.602 -3.712 1.00 88.88 98 GLN A C 1
ATOM 756 O O . GLN A 1 98 ? 10.947 -5.951 -3.488 1.00 88.88 98 GLN A O 1
ATOM 761 N N . GLU A 1 99 ? 12.554 -5.284 -4.924 1.00 86.75 99 GLU A N 1
ATOM 762 C CA . GLU A 1 99 ? 11.736 -5.308 -6.146 1.00 86.75 99 GLU A CA 1
ATOM 763 C C . GLU A 1 99 ? 12.467 -6.032 -7.286 1.00 86.75 99 GLU A C 1
ATOM 765 O O . GLU A 1 99 ? 12.856 -5.425 -8.282 1.00 86.75 99 GLU A O 1
ATOM 770 N N . PRO A 1 100 ? 12.761 -7.335 -7.133 1.00 82.12 100 PRO A N 1
ATOM 771 C CA . PRO A 1 100 ? 13.479 -8.080 -8.159 1.00 82.12 100 PRO A CA 1
ATOM 772 C C . PRO A 1 100 ? 12.672 -8.182 -9.461 1.00 82.12 100 PRO A C 1
ATOM 774 O O . PRO A 1 100 ? 11.474 -8.469 -9.453 1.00 82.12 100 PRO A O 1
ATOM 777 N N . GLY A 1 101 ? 13.370 -8.034 -10.586 1.00 76.94 101 GLY A N 1
ATOM 778 C CA . GLY A 1 101 ? 12.798 -8.027 -11.933 1.00 76.94 101 GLY A CA 1
ATOM 779 C C . GLY A 1 101 ? 12.988 -6.674 -12.615 1.00 76.94 101 GLY A C 1
ATOM 780 O O . GLY A 1 101 ? 13.164 -5.650 -11.965 1.00 76.94 101 GLY A O 1
ATOM 781 N N . THR A 1 102 ? 12.977 -6.663 -13.945 1.00 74.50 102 THR A N 1
ATOM 782 C CA . THR A 1 102 ? 13.180 -5.431 -14.727 1.00 74.50 102 THR A CA 1
ATOM 783 C C . THR A 1 102 ? 11.904 -4.609 -14.879 1.00 74.50 102 THR A C 1
ATOM 785 O O . THR A 1 102 ? 11.979 -3.434 -15.219 1.00 74.50 102 THR A O 1
ATOM 788 N N . VAL A 1 103 ? 10.737 -5.208 -14.607 1.00 79.62 103 VAL A N 1
ATOM 789 C CA . VAL A 1 103 ? 9.430 -4.569 -14.812 1.00 79.62 103 VAL A CA 1
ATOM 790 C C . VAL A 1 103 ? 9.265 -3.291 -13.996 1.00 79.62 103 VAL A C 1
ATOM 792 O O . VAL A 1 103 ? 8.761 -2.312 -14.534 1.00 79.62 103 VAL A O 1
ATOM 795 N N . PHE A 1 104 ? 9.731 -3.284 -12.744 1.00 80.38 104 PHE A N 1
ATOM 796 C CA . PHE A 1 104 ? 9.618 -2.123 -11.862 1.00 80.38 104 PHE A CA 1
ATOM 797 C C . PHE A 1 104 ? 10.689 -1.074 -12.150 1.00 80.38 104 PHE A C 1
ATOM 799 O O . PHE A 1 104 ? 10.392 0.100 -12.075 1.00 80.38 104 PHE A O 1
ATOM 806 N N . GLN A 1 105 ? 11.875 -1.466 -12.628 1.00 77.62 105 GLN A N 1
ATOM 807 C CA . GLN A 1 105 ? 12.924 -0.507 -13.011 1.00 77.62 105 GLN A CA 1
ATOM 808 C C . GLN A 1 105 ? 12.512 0.374 -14.197 1.00 77.62 105 GLN A C 1
ATOM 810 O O . GLN A 1 105 ? 12.925 1.520 -14.293 1.00 77.62 105 GLN A O 1
ATOM 815 N N . THR A 1 106 ? 11.731 -0.172 -15.135 1.00 77.50 106 THR A N 1
ATOM 816 C CA . THR A 1 106 ? 11.237 0.558 -16.317 1.00 77.50 106 THR A CA 1
ATOM 817 C C . THR A 1 106 ? 9.837 1.138 -16.142 1.00 77.50 106 THR A C 1
ATOM 819 O O . THR A 1 106 ? 9.285 1.659 -17.109 1.00 77.50 106 THR A O 1
ATOM 822 N N . ALA A 1 107 ? 9.210 0.950 -14.982 1.00 82.44 107 ALA A N 1
ATOM 823 C CA . ALA A 1 107 ? 7.843 1.392 -14.763 1.00 82.44 107 ALA A CA 1
ATOM 824 C C . ALA A 1 107 ? 7.810 2.908 -14.560 1.00 82.44 107 ALA A C 1
ATOM 826 O O . ALA A 1 107 ? 8.598 3.433 -13.791 1.00 82.44 107 ALA A O 1
ATOM 827 N N . ASN A 1 108 ? 6.871 3.609 -15.196 1.00 84.12 108 ASN A N 1
ATOM 828 C CA . ASN A 1 108 ? 6.656 5.029 -14.887 1.00 84.12 108 ASN A CA 1
ATOM 829 C C . ASN A 1 108 ? 5.948 5.222 -13.532 1.00 84.12 108 ASN A C 1
ATOM 831 O O . ASN A 1 108 ? 6.087 6.281 -12.932 1.00 84.12 108 ASN A O 1
ATOM 835 N N . PHE A 1 109 ? 5.268 4.180 -13.035 1.00 87.06 109 PHE A N 1
ATOM 836 C CA . PHE A 1 109 ? 4.551 4.200 -11.763 1.00 87.06 109 PHE A CA 1
ATOM 837 C C . PHE A 1 109 ? 5.459 3.825 -10.589 1.00 87.06 109 PHE A C 1
ATOM 839 O O . PHE A 1 109 ? 6.326 2.961 -10.711 1.00 87.06 109 PHE A O 1
ATOM 846 N N . ASP A 1 110 ? 5.185 4.392 -9.415 1.00 90.62 110 ASP A N 1
ATOM 847 C CA . ASP A 1 110 ? 5.940 4.097 -8.190 1.00 90.62 110 ASP A CA 1
ATOM 848 C C . ASP A 1 110 ? 5.524 2.779 -7.530 1.00 90.62 110 ASP A C 1
ATOM 850 O O . ASP A 1 110 ? 6.354 2.014 -7.057 1.00 90.62 110 ASP A O 1
ATOM 854 N N . GLY A 1 111 ? 4.224 2.495 -7.471 1.00 93.12 111 GLY A N 1
ATOM 855 C CA . GLY A 1 111 ? 3.698 1.337 -6.755 1.00 93.12 111 GLY A CA 1
ATOM 856 C C . GLY A 1 111 ? 2.346 0.879 -7.278 1.00 93.12 111 GLY A C 1
ATOM 857 O O . GLY A 1 111 ? 1.843 1.374 -8.283 1.00 93.12 111 GLY A O 1
ATOM 858 N N . ILE A 1 112 ? 1.734 -0.086 -6.588 1.00 94.94 112 ILE A N 1
ATOM 859 C CA . ILE A 1 112 ? 0.438 -0.647 -6.994 1.00 94.94 112 ILE A CA 1
ATOM 860 C C . ILE A 1 112 ? -0.573 -0.528 -5.862 1.00 94.94 112 ILE A C 1
ATOM 862 O O . ILE A 1 112 ? -0.358 -1.002 -4.743 1.00 94.94 112 ILE A O 1
ATOM 866 N N . LEU A 1 113 ? -1.743 0.012 -6.205 1.00 97.19 113 LEU A N 1
ATOM 867 C CA . LEU A 1 113 ? -2.949 -0.013 -5.388 1.00 97.19 113 LEU A CA 1
ATOM 868 C C . LEU A 1 113 ? -3.898 -1.095 -5.918 1.00 97.19 113 LEU A C 1
ATOM 870 O O . LEU A 1 113 ? -4.584 -0.927 -6.922 1.00 97.19 113 LEU A O 1
ATOM 874 N N . GLY A 1 114 ? -3.948 -2.236 -5.233 1.00 96.88 114 GLY A N 1
ATOM 875 C CA . GLY A 1 114 ? -4.873 -3.318 -5.563 1.00 96.88 114 GLY A CA 1
ATOM 876 C C . GLY A 1 114 ? -6.300 -3.034 -5.087 1.00 96.88 114 GLY A C 1
ATOM 877 O O . GLY A 1 114 ? -6.510 -2.771 -3.903 1.00 96.88 114 GLY A O 1
ATOM 878 N N . LEU A 1 115 ? -7.266 -3.169 -5.999 1.00 96.94 115 LEU A N 1
ATOM 879 C CA . LEU A 1 115 ? -8.698 -2.902 -5.773 1.00 96.94 115 LEU A CA 1
ATOM 880 C C . LEU A 1 115 ? -9.574 -4.161 -5.731 1.00 96.94 115 LEU A C 1
ATOM 882 O O . LEU A 1 115 ? -10.793 -4.071 -5.616 1.00 96.94 115 LEU A O 1
ATOM 886 N N . ALA A 1 116 ? -8.960 -5.336 -5.849 1.00 96.62 116 ALA A N 1
ATOM 887 C CA . ALA A 1 116 ? -9.646 -6.607 -5.671 1.00 96.62 116 ALA A CA 1
ATOM 888 C C . ALA A 1 116 ? -9.921 -6.895 -4.184 1.00 96.62 116 ALA A C 1
ATOM 890 O O . ALA A 1 116 ? -9.399 -6.213 -3.304 1.00 96.62 116 ALA A O 1
ATOM 891 N N . PHE A 1 117 ? -10.713 -7.932 -3.920 1.00 96.75 117 PHE A N 1
ATOM 892 C CA . PHE A 1 117 ? -11.203 -8.297 -2.590 1.00 96.75 117 PHE A CA 1
ATOM 893 C C . PHE A 1 117 ? -10.109 -8.731 -1.603 1.00 96.75 117 PHE A C 1
ATOM 895 O O . PHE A 1 117 ? -9.092 -9.325 -1.975 1.00 96.75 117 PHE A O 1
ATOM 902 N N . LYS A 1 118 ? -10.384 -8.538 -0.308 1.00 97.06 118 LYS A N 1
ATOM 903 C CA . LYS A 1 118 ? -9.552 -8.996 0.818 1.00 97.06 118 LYS A CA 1
ATOM 904 C C . LYS A 1 118 ? -9.176 -10.480 0.768 1.00 97.06 118 LYS A C 1
ATOM 906 O O . LYS A 1 118 ? -8.097 -10.837 1.233 1.00 97.06 118 LYS A O 1
ATOM 911 N N . SER A 1 119 ? -10.027 -11.345 0.213 1.00 97.19 119 SER A N 1
ATOM 912 C CA . SER A 1 119 ? -9.803 -12.802 0.163 1.00 97.19 119 SER A CA 1
ATOM 913 C C . SER A 1 119 ? -8.530 -13.212 -0.582 1.00 97.19 119 SER A C 1
ATOM 915 O O . SER A 1 119 ? -7.999 -14.287 -0.316 1.00 97.19 119 SER A O 1
ATOM 917 N N . ILE A 1 120 ? -8.025 -12.358 -1.476 1.00 95.19 120 ILE A N 1
ATOM 918 C CA . ILE A 1 120 ? -6.772 -12.579 -2.211 1.00 95.19 120 ILE A CA 1
ATOM 919 C C . ILE A 1 120 ? -5.656 -11.614 -1.789 1.00 95.19 120 ILE A C 1
ATOM 921 O O . ILE A 1 120 ? -4.591 -11.583 -2.403 1.00 95.19 120 ILE A O 1
ATOM 925 N N . ALA A 1 121 ? -5.882 -10.799 -0.755 1.00 96.06 121 ALA A N 1
ATOM 926 C CA . ALA A 1 121 ? -4.870 -9.890 -0.243 1.00 96.06 121 ALA A CA 1
ATOM 927 C C . ALA A 1 121 ? -3.837 -10.663 0.584 1.00 96.06 121 ALA A C 1
ATOM 929 O O . ALA A 1 121 ? -4.176 -11.348 1.551 1.00 96.06 121 ALA A O 1
ATOM 930 N N . VAL A 1 122 ? -2.552 -10.496 0.264 1.00 94.88 122 VAL A N 1
ATOM 931 C CA . VAL A 1 122 ? -1.469 -11.030 1.101 1.00 94.88 122 VAL A CA 1
ATOM 932 C C . VAL A 1 122 ? -1.588 -10.436 2.507 1.00 94.88 122 VAL A C 1
ATOM 934 O O . VAL A 1 122 ? -1.737 -9.223 2.658 1.00 94.88 122 VAL A O 1
ATOM 937 N N . GLY A 1 123 ? -1.564 -11.291 3.531 1.00 93.06 123 GLY A N 1
ATOM 938 C CA . GLY A 1 123 ? -1.776 -10.901 4.930 1.00 93.06 123 GLY A CA 1
ATOM 939 C C . GLY A 1 123 ? -3.244 -10.719 5.337 1.00 93.06 123 GLY A C 1
ATOM 940 O O . GLY A 1 123 ? -3.510 -10.462 6.507 1.00 93.06 123 GLY A O 1
ATOM 941 N N . GLY A 1 124 ? -4.200 -10.869 4.411 1.00 95.62 124 GLY A N 1
ATOM 942 C CA . GLY A 1 124 ? -5.633 -10.815 4.708 1.00 95.62 124 GLY A CA 1
ATOM 943 C C . GLY A 1 124 ? -6.100 -9.465 5.255 1.00 95.62 124 GLY A C 1
ATOM 944 O O . GLY A 1 124 ? -7.046 -9.419 6.039 1.00 95.62 124 GLY A O 1
ATOM 945 N N . TYR A 1 125 ? -5.431 -8.369 4.893 1.00 95.94 125 TYR A N 1
ATOM 946 C CA . TYR A 1 125 ? -5.811 -7.018 5.312 1.00 95.94 125 TYR A CA 1
ATOM 947 C C . TYR A 1 125 ? -6.837 -6.401 4.354 1.00 95.94 125 TYR A C 1
ATOM 949 O O . TYR A 1 125 ? -6.784 -6.699 3.158 1.00 95.94 125 TYR A O 1
ATOM 957 N N . PRO A 1 126 ? -7.742 -5.531 4.843 1.00 97.56 126 PRO A N 1
ATOM 958 C CA . PRO A 1 126 ? -8.667 -4.804 3.981 1.00 97.56 126 PRO A CA 1
ATOM 959 C C . PRO A 1 126 ? -7.921 -4.002 2.894 1.00 97.56 126 PRO A C 1
ATOM 961 O O . PRO A 1 126 ? -7.025 -3.209 3.214 1.00 97.56 126 PRO A O 1
ATOM 964 N N . PRO A 1 127 ? -8.249 -4.203 1.606 1.00 97.88 127 PRO A N 1
ATOM 965 C CA . PRO A 1 127 ? -7.831 -3.320 0.522 1.00 97.88 127 PRO A CA 1
ATOM 966 C C . PRO A 1 127 ? -8.346 -1.892 0.737 1.00 97.88 127 PRO A C 1
ATOM 968 O O . PRO A 1 127 ? -9.360 -1.694 1.403 1.00 97.88 127 PRO A O 1
ATOM 971 N N . VAL A 1 128 ? -7.698 -0.905 0.108 1.00 98.19 128 VAL A N 1
ATOM 972 C CA . VAL A 1 128 ? -8.029 0.526 0.274 1.00 98.19 128 VAL A CA 1
ATOM 973 C C . VAL A 1 128 ? -9.517 0.799 0.059 1.00 98.19 128 VAL A C 1
ATOM 975 O O . VAL A 1 128 ? -10.131 1.498 0.856 1.00 98.19 128 VAL A O 1
ATOM 978 N N . PHE A 1 129 ? -10.121 0.209 -0.975 1.00 97.94 129 PHE A N 1
ATOM 979 C CA . PHE A 1 129 ? -11.537 0.424 -1.261 1.00 97.94 129 PHE A CA 1
ATOM 980 C C . PHE A 1 129 ? -12.462 -0.138 -0.170 1.00 97.94 129 PHE A C 1
ATOM 982 O O . PHE A 1 129 ? -13.412 0.533 0.224 1.00 97.94 129 PHE A O 1
ATOM 989 N N . GLU A 1 130 ? -12.165 -1.319 0.384 1.00 98.00 130 GLU A N 1
ATOM 990 C CA . GLU A 1 130 ? -12.925 -1.852 1.524 1.00 98.00 130 GLU A CA 1
ATOM 991 C C . GLU A 1 130 ? -12.768 -0.957 2.764 1.00 98.00 130 GLU A C 1
ATOM 993 O O . GLU A 1 130 ? -13.746 -0.718 3.471 1.00 98.00 130 GLU A O 1
ATOM 998 N N . SER A 1 131 ? -11.575 -0.399 2.999 1.00 98.25 131 SER A N 1
ATOM 999 C CA . SER A 1 131 ? -11.350 0.566 4.081 1.00 98.25 131 SER A CA 1
ATOM 1000 C C . SER A 1 131 ? -12.129 1.872 3.877 1.00 98.25 131 SER A C 1
ATOM 1002 O O . SER A 1 131 ? -12.709 2.378 4.836 1.00 98.25 131 SER A O 1
ATOM 1004 N N . ILE A 1 132 ? -12.219 2.388 2.642 1.00 98.25 132 ILE A N 1
ATOM 1005 C CA . ILE A 1 132 ? -13.062 3.550 2.302 1.00 98.25 132 ILE A CA 1
ATOM 1006 C C . ILE A 1 132 ? -14.524 3.251 2.634 1.00 98.25 132 ILE A C 1
ATOM 1008 O O . ILE A 1 132 ? -15.171 4.039 3.320 1.00 98.25 132 ILE A O 1
ATOM 1012 N N . VAL A 1 133 ? -15.045 2.104 2.188 1.00 97.75 133 VAL A N 1
ATOM 1013 C CA . VAL A 1 133 ? -16.428 1.699 2.484 1.00 97.75 133 VAL A CA 1
ATOM 1014 C C . VAL A 1 133 ? -16.640 1.578 3.997 1.00 97.75 133 VAL A C 1
ATOM 1016 O O . VAL A 1 133 ? -17.635 2.080 4.512 1.00 97.75 133 VAL A O 1
ATOM 1019 N N . GLY A 1 134 ? -15.694 0.986 4.728 1.00 97.81 134 GLY A N 1
ATOM 1020 C CA . GLY A 1 134 ? -15.778 0.839 6.182 1.00 97.81 134 GLY A CA 1
ATOM 1021 C C . GLY A 1 134 ? -15.758 2.166 6.953 1.00 97.81 134 GLY A C 1
ATOM 1022 O O . GLY A 1 134 ? -16.488 2.306 7.930 1.00 97.81 134 GLY A O 1
ATOM 1023 N N . GLN A 1 135 ? -14.957 3.146 6.521 1.00 97.94 135 GLN A N 1
ATOM 1024 C CA . GLN A 1 135 ? -14.777 4.425 7.231 1.00 97.94 135 GLN A CA 1
ATOM 1025 C C . GLN A 1 135 ? -15.713 5.543 6.743 1.00 97.94 135 GLN A C 1
ATOM 1027 O O . GLN A 1 135 ? -15.960 6.516 7.459 1.00 97.94 135 GLN A O 1
ATOM 1032 N N . HIS A 1 136 ? -16.236 5.449 5.520 1.00 96.81 136 HIS A N 1
ATOM 1033 C CA . HIS A 1 136 ? -17.025 6.515 4.893 1.00 96.81 136 HI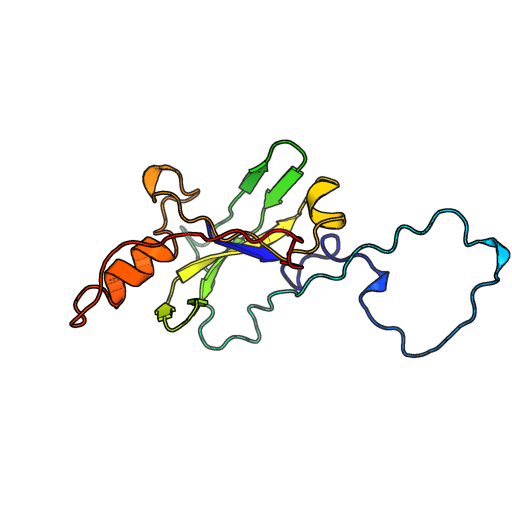S A CA 1
ATOM 1034 C C . HIS A 1 136 ? -18.366 6.052 4.320 1.00 96.81 136 HIS A C 1
ATOM 1036 O O . HIS A 1 136 ? -19.170 6.899 3.933 1.00 96.81 136 HIS A O 1
ATOM 1042 N N . GLY A 1 137 ? -18.652 4.748 4.311 1.00 96.12 137 GLY A N 1
ATOM 1043 C CA . GLY A 1 137 ? -19.844 4.190 3.672 1.00 96.12 137 GLY A CA 1
ATOM 1044 C C . GLY A 1 137 ? -21.179 4.614 4.283 1.00 96.12 137 GLY A C 1
ATOM 1045 O O . GLY A 1 137 ? -22.198 4.562 3.605 1.00 96.12 137 GLY A O 1
ATOM 1046 N N . GLY A 1 138 ? -21.181 5.076 5.537 1.00 94.81 138 GLY A N 1
ATOM 1047 C CA . GLY A 1 138 ? -22.372 5.616 6.202 1.00 94.81 138 GLY A CA 1
ATOM 1048 C C . GLY A 1 138 ? -22.720 7.060 5.819 1.00 94.81 138 GLY A C 1
ATOM 1049 O O . GLY A 1 138 ? -23.736 7.579 6.279 1.00 94.81 138 GLY A O 1
ATOM 1050 N N . LYS A 1 139 ? -21.891 7.741 5.015 1.00 92.69 139 LYS A N 1
ATOM 1051 C CA . LYS A 1 139 ? -22.149 9.123 4.591 1.00 92.69 139 LYS A CA 1
ATOM 1052 C C . LYS A 1 139 ? -23.261 9.165 3.540 1.00 92.69 139 LYS A C 1
ATOM 1054 O O . LYS A 1 139 ? -23.298 8.346 2.623 1.00 92.69 139 LYS A O 1
ATOM 1059 N N . SER A 1 140 ? -24.150 10.155 3.655 1.00 92.19 140 SER A N 1
ATOM 1060 C CA . SER A 1 140 ? -25.230 10.365 2.683 1.00 92.19 140 SER A CA 1
ATOM 1061 C C . SER A 1 140 ? -24.669 10.502 1.265 1.00 92.19 140 SER A C 1
ATOM 1063 O O . SER A 1 140 ? -23.707 11.235 1.043 1.00 92.19 140 SER A O 1
ATOM 1065 N N . GLY A 1 141 ? -25.262 9.780 0.314 1.00 90.56 141 GLY A N 1
ATOM 1066 C CA . GLY A 1 141 ? -24.848 9.790 -1.091 1.00 90.56 141 GLY A CA 1
ATOM 1067 C C . GLY A 1 141 ? -23.669 8.875 -1.439 1.00 90.56 141 GLY A C 1
ATOM 1068 O O . GLY A 1 141 ? -23.370 8.726 -2.624 1.00 90.56 141 GLY A O 1
ATOM 1069 N N . PHE A 1 142 ? -23.033 8.214 -0.464 1.00 95.50 142 PHE A N 1
ATOM 1070 C CA . PHE A 1 142 ? -21.979 7.244 -0.751 1.00 95.50 142 PHE A CA 1
ATOM 1071 C C . PHE A 1 142 ? -22.540 6.016 -1.482 1.00 95.50 142 PHE A C 1
ATOM 1073 O O . PHE A 1 142 ? -23.557 5.443 -1.089 1.00 95.50 142 PHE A O 1
ATOM 1080 N N . LYS A 1 143 ? -21.848 5.578 -2.538 1.00 95.62 143 LYS A N 1
ATOM 1081 C CA . LYS A 1 143 ? -22.145 4.330 -3.250 1.00 95.62 143 LYS A CA 1
ATOM 1082 C C . LYS A 1 143 ? -20.881 3.467 -3.275 1.00 95.62 143 LYS A C 1
ATOM 1084 O O . LYS A 1 143 ? -19.863 3.956 -3.761 1.00 95.62 143 LYS A O 1
ATOM 1089 N N . PRO A 1 144 ? -20.917 2.203 -2.807 1.00 95.50 144 PRO A N 1
ATOM 1090 C CA . PRO A 1 144 ? -19.753 1.313 -2.758 1.00 95.50 144 PRO A CA 1
ATOM 1091 C C . PRO A 1 144 ? -19.423 0.741 -4.148 1.00 95.50 144 PRO A C 1
ATOM 1093 O O . PRO A 1 144 ? -19.416 -0.467 -4.361 1.00 95.50 144 PRO A O 1
ATOM 1096 N N . GLN A 1 145 ? -19.173 1.621 -5.112 1.00 96.06 145 GLN A N 1
ATOM 1097 C CA . GLN A 1 145 ? -18.825 1.287 -6.487 1.00 96.06 145 GLN A CA 1
ATOM 1098 C C . GLN A 1 145 ? -17.732 2.232 -6.995 1.00 96.06 145 GLN A C 1
ATOM 1100 O O . GLN A 1 145 ? -17.692 3.402 -6.622 1.00 96.06 145 GLN A O 1
ATOM 1105 N N . PHE A 1 146 ? -16.873 1.733 -7.877 1.00 95.31 146 PHE A N 1
ATOM 1106 C CA . PHE A 1 146 ? -15.899 2.528 -8.620 1.00 95.31 146 PHE A CA 1
ATOM 1107 C C . PHE A 1 146 ? -15.942 2.121 -10.093 1.00 95.31 146 PHE A C 1
ATOM 1109 O O . PHE A 1 146 ? -16.388 1.025 -10.433 1.00 95.31 146 PHE A O 1
ATOM 1116 N N . ALA A 1 147 ? -15.488 3.006 -10.972 1.00 95.50 147 ALA A N 1
ATOM 1117 C CA . ALA A 1 147 ? -15.410 2.751 -12.401 1.00 95.50 147 ALA A CA 1
ATOM 1118 C C . ALA A 1 147 ? -14.119 3.344 -12.959 1.00 95.50 147 ALA A C 1
ATOM 1120 O O . ALA A 1 147 ? -13.578 4.306 -12.414 1.00 95.50 147 ALA A O 1
ATOM 1121 N N . PHE A 1 148 ? -13.656 2.775 -14.065 1.00 94.50 148 PHE A N 1
ATOM 1122 C CA . PHE A 1 148 ? -12.506 3.273 -14.799 1.00 94.50 148 PHE A CA 1
ATOM 1123 C C . PHE A 1 148 ? -12.939 3.779 -16.161 1.00 94.50 148 PHE A C 1
ATOM 1125 O O . PHE A 1 148 ? -13.692 3.116 -16.873 1.00 94.50 148 PHE A O 1
ATOM 1132 N N . TYR A 1 149 ? -12.393 4.925 -16.539 1.00 92.75 149 TYR A N 1
ATOM 1133 C CA . TYR A 1 149 ? -12.372 5.383 -17.914 1.00 92.75 149 TYR A CA 1
ATOM 1134 C C . TYR A 1 149 ? -10.911 5.521 -18.334 1.00 92.75 149 TYR A C 1
ATOM 1136 O O . TYR A 1 149 ? -10.170 6.310 -17.752 1.00 92.75 149 TYR A O 1
ATOM 1144 N N . LEU A 1 150 ? -10.491 4.723 -19.316 1.00 89.94 150 LEU A N 1
ATOM 1145 C CA . LEU A 1 150 ? -9.131 4.740 -19.848 1.00 89.94 150 LEU A CA 1
ATOM 1146 C C . LEU A 1 150 ? -9.154 5.441 -21.208 1.00 89.94 150 LEU A C 1
ATOM 1148 O O . LEU A 1 150 ? -9.679 4.907 -22.186 1.00 89.94 150 LEU A O 1
ATOM 1152 N N . GLY A 1 151 ? -8.625 6.664 -21.250 1.00 84.75 151 GLY A N 1
ATOM 1153 C CA . GLY A 1 151 ? -8.526 7.450 -22.477 1.00 84.75 151 GLY A CA 1
ATOM 1154 C C . GLY A 1 151 ? -7.501 6.884 -23.466 1.00 84.75 151 GLY A C 1
ATOM 1155 O O . GLY A 1 151 ? -6.624 6.097 -23.111 1.00 84.75 151 GLY A O 1
ATOM 1156 N N . LYS A 1 152 ? -7.585 7.319 -24.728 1.00 80.44 152 LYS A N 1
ATOM 1157 C CA . LYS A 1 152 ? -6.544 7.047 -25.731 1.00 80.44 152 LYS A CA 1
ATOM 11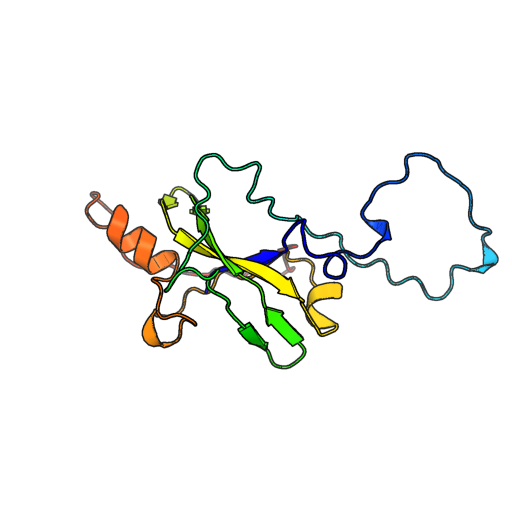58 C C . LYS A 1 152 ? -5.380 8.020 -25.520 1.00 80.44 152 LYS A C 1
ATOM 1160 O O . LYS A 1 152 ? -5.616 9.221 -25.460 1.00 80.44 152 LYS A O 1
ATOM 1165 N N . GLY A 1 153 ? -4.154 7.502 -25.434 1.00 71.50 153 GLY A N 1
ATOM 1166 C CA . GLY A 1 153 ? -2.927 8.306 -25.330 1.00 71.50 153 GLY A CA 1
ATOM 1167 C C . GLY A 1 153 ? -1.942 7.838 -24.261 1.00 71.50 153 GLY A C 1
ATOM 1168 O O . GLY A 1 153 ? -0.761 8.118 -24.399 1.00 71.50 153 GLY A O 1
ATOM 1169 N N . GLY A 1 154 ? -2.403 7.075 -23.261 1.00 61.06 154 GLY A N 1
ATOM 1170 C CA . GLY A 1 154 ? -1.599 6.769 -22.074 1.00 61.06 154 GLY A CA 1
ATOM 1171 C C . GLY A 1 154 ? -1.392 8.028 -21.225 1.00 61.06 154 GLY A C 1
ATOM 1172 O O . GLY A 1 154 ? -1.097 9.098 -21.743 1.00 61.06 154 GLY A O 1
ATOM 1173 N N . ALA A 1 155 ? -1.606 7.927 -19.920 1.00 56.34 155 ALA A N 1
ATOM 1174 C CA . ALA A 1 155 ? -1.093 8.923 -18.989 1.00 56.34 155 ALA A CA 1
ATOM 1175 C C . ALA A 1 155 ? 0.134 8.312 -18.314 1.00 56.34 155 ALA A C 1
ATOM 1177 O O . ALA A 1 155 ? 0.139 7.100 -18.075 1.00 56.34 155 ALA A O 1
ATOM 1178 N N . ASP A 1 156 ? 1.136 9.137 -18.018 1.00 53.88 156 ASP A N 1
ATOM 1179 C CA . ASP A 1 156 ? 2.169 8.771 -17.054 1.00 53.88 156 ASP A CA 1
ATOM 1180 C C . ASP A 1 156 ? 1.454 8.517 -15.720 1.00 53.88 156 ASP A C 1
ATOM 1182 O O . ASP A 1 156 ? 0.818 9.415 -15.160 1.00 53.88 156 ASP A O 1
ATOM 1186 N N . GLY A 1 157 ? 1.424 7.249 -15.317 1.00 48.00 157 GLY A N 1
ATOM 1187 C CA . GLY A 1 157 ? 0.942 6.805 -14.010 1.00 48.00 157 GLY A CA 1
ATOM 1188 C C . GLY A 1 157 ? 2.100 6.589 -13.065 1.00 48.00 157 GLY A C 1
ATOM 1189 O O . GLY A 1 157 ? 3.228 6.479 -13.587 1.00 48.00 157 GLY A O 1
#

Foldseek 3Di:
DAEFEAPLQPPLFDPPLPDDVDDDDDDPVVPDDDPPFDGADHDYLVPAPQKAQDDDPNHFAKWKADDDFKIWIDGWIFGWDDDPPDTQGRAIYHHTNDIPGCPSRRALYGIDQDPDALVPDTVSGGGPLSSCCVPPVPDPPDDSDDDDDDDPDDDRD

pLDDT: mean 84.09, std 19.4, range [32.88, 98.62]

Organism: NCBI:txid641309